Protein AF-A0A0D9QJF7-F1 (afdb_monomer)

InterPro domains:
  IPR015419 CTAG/Pcc1 family [PF09341] (10-81)

Secondary structure (DSSP, 8-state):
------EEEEEEEE-SSHHHHHHHHHHHHH-HHHHHTT--SEEEEETTEEEEEEEESSHHHHHHHHHHHHHHHHHHHHHHHHH-

Solvent-accessible surface area (backbone atoms only — not comparable to full-atom values): 4804 Å² total; per-residue (Å²): 137,86,82,82,60,65,44,73,48,75,50,76,44,79,47,89,33,45,67,48,26,54,51,50,50,49,51,62,74,66,37,61,69,48,57,77,68,54,43,50,75,48,75,51,76,57,69,29,28,36,39,38,33,33,69,31,78,41,70,66,57,44,52,52,30,53,50,55,52,48,56,51,50,53,52,51,52,54,52,50,63,73,78,107

Sequence (84 aa):
MLLDVYGHFIIEVNCLSENHSNILYKCLSSDESLKQNEMYKHVNISGSHIKIELQSNTCEDIRYKAKNIYDYLHFFFKTIETFT

pLDDT: mean 89.37, std 13.78, range [35.0, 97.19]

Nearest PDB structures (foldseek):
  6gwj-assembly1_B  TM=8.346E-01  e=7.368E-02  Homo sapiens
  4wx8-assembly3_C  TM=8.397E-01  e=2.561E-01  Saccharomyces cerevisiae S288C
  1s12-assembly1_A  TM=3.723E-01  e=7.314E-01  Thermotoga maritima
  7z2e-assembly1_B  TM=6.476E-01  e=8.277E+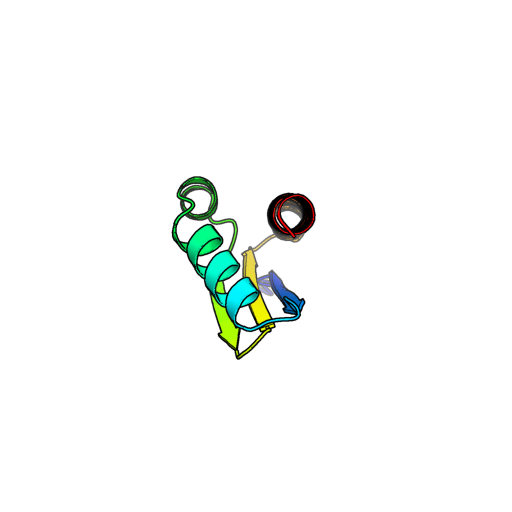00  Human immunodeficiency virus type 1 BH10
  2hnz-assembly1_B  TM=5.995E-01  e=8.838E+00  Human immunodeficiency virus 1

Radius of gyration: 13.81 Å; Cα contacts (8 Å, |Δi|>4): 104; chains: 1; bounding box: 29×19×51 Å

Structure (mmCIF, N/CA/C/O backbone):
data_AF-A0A0D9QJF7-F1
#
_entry.id   AF-A0A0D9QJF7-F1
#
loop_
_atom_site.group_PDB
_atom_site.id
_atom_site.type_symbol
_atom_site.label_atom_id
_atom_site.label_alt_id
_atom_site.label_comp_id
_atom_site.label_asym_id
_atom_site.label_entity_id
_atom_site.label_seq_id
_atom_site.pdbx_PDB_ins_code
_atom_site.Cartn_x
_atom_site.Cartn_y
_atom_site.Cartn_z
_atom_site.occupancy
_atom_site.B_iso_or_equiv
_atom_site.auth_seq_id
_atom_site.auth_comp_id
_atom_site.auth_asym_id
_atom_site.auth_atom_id
_atom_site.pdbx_PDB_model_num
ATOM 1 N N . MET A 1 1 ? 10.838 -3.904 -31.968 1.00 41.38 1 MET A N 1
ATOM 2 C CA . MET A 1 1 ? 10.853 -2.530 -31.430 1.00 41.38 1 MET A CA 1
ATOM 3 C C . MET A 1 1 ? 9.435 -2.253 -30.939 1.00 41.38 1 MET A C 1
ATOM 5 O O . MET A 1 1 ? 8.526 -2.436 -31.736 1.00 41.38 1 MET A O 1
ATOM 9 N N . LEU A 1 2 ? 9.288 -1.929 -29.646 1.00 35.69 2 LEU A N 1
ATOM 10 C CA . LEU A 1 2 ? 8.066 -1.509 -28.929 1.00 35.69 2 LEU A CA 1
ATOM 11 C C . LEU A 1 2 ? 6.968 -2.566 -28.677 1.00 35.69 2 LEU A C 1
ATOM 13 O O . LEU A 1 2 ? 5.900 -2.547 -29.276 1.00 35.69 2 LEU A O 1
ATOM 17 N N . LEU A 1 3 ? 7.212 -3.434 -27.694 1.00 35.00 3 LEU A N 1
ATOM 18 C CA . LEU A 1 3 ? 6.170 -3.836 -26.744 1.00 35.00 3 LEU A CA 1
ATOM 19 C C . LEU A 1 3 ? 6.664 -3.369 -25.375 1.00 35.00 3 LEU A C 1
ATOM 21 O O . LEU A 1 3 ? 7.288 -4.129 -24.638 1.00 35.00 3 LEU A O 1
ATOM 25 N N . ASP A 1 4 ? 6.464 -2.081 -25.093 1.00 40.19 4 ASP A N 1
ATOM 26 C CA . ASP A 1 4 ? 6.569 -1.543 -23.740 1.00 40.19 4 ASP A CA 1
ATOM 27 C C . ASP A 1 4 ? 5.508 -2.248 -22.891 1.00 40.19 4 ASP A C 1
ATOM 29 O O . ASP A 1 4 ? 4.336 -1.868 -22.869 1.00 40.19 4 ASP A O 1
ATOM 33 N N . VAL A 1 5 ? 5.896 -3.341 -22.234 1.00 51.41 5 VAL A N 1
ATOM 34 C CA . VAL A 1 5 ? 5.067 -3.969 -21.210 1.00 51.41 5 VAL A CA 1
ATOM 35 C C . VAL A 1 5 ? 5.144 -3.061 -19.989 1.00 51.41 5 VAL A C 1
ATOM 37 O O . VAL A 1 5 ? 5.983 -3.247 -19.112 1.00 51.41 5 VAL A O 1
ATOM 40 N N . TYR A 1 6 ? 4.277 -2.049 -19.950 1.00 55.50 6 TYR A N 1
ATOM 41 C CA . TYR A 1 6 ? 3.919 -1.375 -18.709 1.00 55.50 6 TYR A CA 1
ATOM 42 C C . TYR A 1 6 ? 3.415 -2.454 -17.744 1.00 55.50 6 TYR A C 1
ATOM 44 O O . TYR A 1 6 ? 2.313 -2.983 -17.898 1.00 55.50 6 TYR A O 1
ATOM 52 N N . GLY A 1 7 ? 4.249 -2.837 -16.781 1.00 72.50 7 GLY A N 1
ATOM 53 C CA . GLY A 1 7 ? 3.888 -3.782 -15.740 1.00 72.50 7 GLY A CA 1
ATOM 54 C C . GLY A 1 7 ? 2.864 -3.120 -14.833 1.00 72.50 7 GLY A C 1
ATOM 55 O O . GLY A 1 7 ? 3.206 -2.229 -14.060 1.00 72.50 7 GLY A O 1
ATOM 56 N N . HIS A 1 8 ? 1.605 -3.527 -14.958 1.00 86.31 8 HIS A N 1
ATOM 57 C CA . HIS A 1 8 ? 0.546 -3.154 -14.032 1.00 86.31 8 HIS A CA 1
ATOM 58 C C . HIS A 1 8 ? 0.339 -4.299 -13.044 1.00 86.31 8 HIS A C 1
ATOM 60 O O . HIS A 1 8 ? 0.125 -5.441 -13.457 1.00 86.31 8 HIS A O 1
ATOM 66 N N . PHE A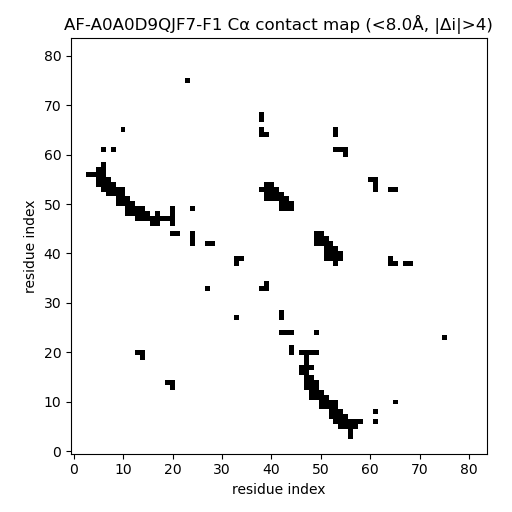 1 9 ? 0.409 -4.009 -11.749 1.00 91.75 9 PHE A N 1
ATOM 67 C CA . PHE A 1 9 ? 0.202 -5.001 -10.697 1.00 91.75 9 PHE A CA 1
ATOM 68 C C . PHE A 1 9 ? -0.786 -4.461 -9.671 1.00 91.75 9 PHE A C 1
ATOM 70 O O . PHE A 1 9 ? -0.692 -3.302 -9.279 1.00 91.75 9 PHE A O 1
ATOM 77 N N . ILE A 1 10 ? -1.736 -5.289 -9.244 1.00 94.44 10 ILE A N 1
ATOM 78 C CA . ILE A 1 10 ? -2.768 -4.893 -8.285 1.00 94.44 10 ILE A CA 1
ATOM 79 C C . ILE A 1 10 ? -2.602 -5.736 -7.028 1.00 94.44 10 ILE A C 1
ATOM 81 O O . ILE A 1 10 ? -2.614 -6.964 -7.097 1.00 94.44 10 ILE A O 1
ATOM 85 N N . ILE A 1 11 ? -2.477 -5.066 -5.886 1.00 95.00 11 ILE A N 1
ATOM 86 C CA . ILE A 1 11 ? -2.575 -5.687 -4.565 1.00 95.00 11 ILE A CA 1
ATOM 87 C C . ILE A 1 11 ? -4.000 -5.468 -4.065 1.00 95.00 11 ILE A C 1
ATOM 89 O O . ILE A 1 11 ? -4.441 -4.327 -3.924 1.00 95.00 11 ILE A O 1
ATOM 93 N N . GLU A 1 12 ? -4.717 -6.557 -3.800 1.00 95.75 12 GLU A N 1
ATOM 94 C CA . GLU A 1 12 ? -6.063 -6.529 -3.228 1.00 95.75 12 GLU A CA 1
ATOM 95 C C . GLU A 1 12 ? -6.034 -7.063 -1.795 1.00 95.75 12 GLU A C 1
ATOM 97 O O . GLU A 1 12 ? -5.497 -8.137 -1.527 1.00 95.75 12 GLU A O 1
ATOM 102 N N . VAL A 1 13 ? -6.589 -6.283 -0.868 1.00 95.69 13 VAL A N 1
ATOM 103 C CA . VAL A 1 13 ? -6.534 -6.544 0.573 1.00 95.69 13 VAL A CA 1
ATOM 104 C C . VAL A 1 13 ? -7.946 -6.540 1.139 1.00 95.69 13 VAL A C 1
ATOM 106 O O . VAL A 1 13 ? -8.655 -5.541 1.026 1.00 95.69 13 VAL A O 1
ATOM 109 N N . ASN A 1 14 ? -8.343 -7.627 1.798 1.00 94.94 14 ASN A N 1
ATOM 110 C CA . ASN A 1 14 ? -9.554 -7.662 2.616 1.00 94.94 14 ASN A CA 1
ATOM 111 C C . ASN A 1 14 ? -9.200 -7.292 4.064 1.00 94.94 14 ASN A C 1
ATOM 113 O O . ASN A 1 14 ? -8.487 -8.025 4.741 1.00 94.94 14 ASN A O 1
ATOM 117 N N . CYS A 1 15 ? -9.706 -6.155 4.538 1.00 91.81 15 CYS A N 1
ATOM 118 C CA . CYS A 1 15 ? -9.390 -5.577 5.845 1.00 91.81 15 CYS A CA 1
ATOM 119 C C . CYS A 1 15 ? -10.318 -6.059 6.977 1.00 91.81 15 CYS A C 1
ATOM 121 O O . CYS A 1 15 ? -10.275 -5.503 8.075 1.00 91.81 15 CYS A O 1
ATOM 123 N N . LEU A 1 16 ? -11.173 -7.060 6.723 1.00 88.62 16 LEU A N 1
ATOM 124 C CA . LEU A 1 16 ? -12.173 -7.643 7.641 1.00 88.62 16 LEU A CA 1
ATOM 125 C C . LEU A 1 16 ? -13.315 -6.699 8.060 1.00 88.62 16 LEU A C 1
ATOM 127 O O . LEU A 1 16 ? -14.425 -7.160 8.307 1.00 88.62 16 LEU A O 1
ATOM 131 N N . SER A 1 17 ? -13.078 -5.387 8.109 1.00 92.31 17 SER A N 1
ATOM 132 C CA . SER A 1 17 ? -14.086 -4.364 8.376 1.00 92.31 17 SER A CA 1
ATOM 133 C C . SER A 1 17 ? -13.885 -3.135 7.492 1.00 92.31 17 SER A C 1
ATOM 135 O O . SER A 1 17 ? -12.772 -2.823 7.064 1.00 92.31 17 SER A O 1
ATOM 137 N N . GLU A 1 18 ? -14.975 -2.410 7.246 1.00 95.50 18 GLU A N 1
ATOM 138 C CA . GLU A 1 18 ? -14.939 -1.125 6.541 1.00 95.50 18 GLU A CA 1
ATOM 139 C C . GLU A 1 18 ? -14.205 -0.041 7.350 1.00 95.50 18 GLU A C 1
ATOM 141 O O . GLU A 1 18 ? -13.587 0.864 6.795 1.00 95.50 18 GLU A O 1
ATOM 146 N N . ASN A 1 19 ? -14.212 -0.137 8.682 1.00 93.25 19 ASN A N 1
ATOM 147 C CA . ASN A 1 19 ? -13.435 0.777 9.513 1.00 93.25 19 ASN A CA 1
ATOM 148 C C . ASN A 1 19 ? -11.927 0.601 9.261 1.00 93.25 19 ASN A C 1
ATOM 150 O O . ASN A 1 19 ? -11.214 1.581 9.059 1.00 93.25 19 ASN A O 1
ATOM 154 N N . HIS A 1 20 ? -11.441 -0.643 9.203 1.00 92.75 20 HIS A N 1
ATOM 155 C CA . HIS A 1 20 ? -10.024 -0.921 8.954 1.00 92.75 20 HIS A CA 1
ATOM 156 C C . HIS A 1 20 ? -9.578 -0.510 7.550 1.00 92.75 20 HIS A C 1
ATOM 158 O O . HIS A 1 20 ? -8.507 0.082 7.418 1.00 92.75 20 HIS A O 1
ATOM 164 N N . SER A 1 21 ? -10.386 -0.760 6.513 1.00 95.50 21 SER A N 1
ATOM 165 C CA . SER A 1 21 ? -10.062 -0.304 5.153 1.00 95.50 21 SER A CA 1
ATOM 166 C C . SER A 1 21 ? -10.017 1.225 5.073 1.00 95.50 21 SER A C 1
ATOM 168 O O . SER A 1 21 ? -9.089 1.777 4.488 1.00 95.50 21 SER A O 1
ATOM 170 N N . ASN A 1 22 ? -10.941 1.933 5.729 1.00 95.38 22 ASN A N 1
ATOM 171 C CA . ASN A 1 22 ? -10.921 3.396 5.797 1.00 95.38 22 ASN A CA 1
ATOM 172 C C . ASN A 1 22 ? -9.680 3.947 6.515 1.00 95.38 22 ASN A C 1
ATOM 174 O O . ASN A 1 22 ? -9.108 4.948 6.076 1.00 95.38 22 ASN A O 1
ATOM 178 N N . ILE A 1 23 ? -9.256 3.320 7.616 1.00 94.31 23 ILE A N 1
ATOM 179 C CA . ILE A 1 23 ? -8.035 3.714 8.331 1.00 94.31 23 ILE A CA 1
ATOM 180 C C . ILE A 1 23 ? -6.810 3.457 7.447 1.00 94.31 23 ILE A C 1
ATOM 182 O O . ILE A 1 23 ? -6.009 4.370 7.255 1.00 94.31 23 ILE A O 1
ATOM 186 N N . LEU A 1 24 ? -6.694 2.268 6.847 1.00 95.81 24 LEU A N 1
ATOM 187 C CA . LEU A 1 24 ? -5.576 1.922 5.966 1.00 95.81 24 LEU A CA 1
ATOM 188 C C . LEU A 1 24 ? -5.480 2.876 4.770 1.00 95.81 24 LEU A C 1
ATOM 190 O O . LEU A 1 24 ? -4.394 3.351 4.446 1.00 95.81 24 LEU A O 1
ATOM 194 N N . TYR A 1 25 ? -6.613 3.211 4.148 1.00 96.50 25 TYR A N 1
ATOM 195 C CA . TYR A 1 25 ? -6.662 4.182 3.058 1.00 96.50 25 TYR A CA 1
ATOM 196 C C . TYR A 1 25 ? -6.108 5.540 3.479 1.00 96.50 25 TYR A C 1
ATOM 198 O O . TYR A 1 25 ? -5.305 6.126 2.753 1.00 96.50 25 TYR A O 1
ATOM 206 N N . LYS A 1 26 ? -6.508 6.035 4.657 1.00 95.69 26 LYS A N 1
ATOM 207 C CA . LYS A 1 26 ? -5.990 7.297 5.195 1.00 95.69 26 LYS A CA 1
ATOM 208 C C . LYS A 1 26 ? -4.490 7.213 5.433 1.00 95.69 26 LYS A C 1
ATOM 210 O O . LYS A 1 26 ? -3.794 8.116 4.990 1.00 95.69 26 LYS A O 1
ATOM 215 N N . CYS A 1 27 ? -4.002 6.136 6.049 1.00 94.81 27 CYS A N 1
ATOM 216 C CA . CYS A 1 27 ? -2.576 5.919 6.289 1.00 94.81 27 CYS A CA 1
ATOM 217 C C . CYS A 1 27 ? -1.773 5.954 4.978 1.00 94.81 27 CYS A C 1
ATOM 219 O O . CYS A 1 27 ? -0.869 6.778 4.849 1.00 94.81 27 CYS A O 1
ATOM 221 N N . LEU A 1 28 ? -2.176 5.160 3.977 1.00 95.31 28 LEU A N 1
ATOM 222 C CA . LEU A 1 28 ? -1.551 5.142 2.649 1.00 95.31 28 LEU A CA 1
ATOM 223 C C . LEU A 1 28 ? -1.584 6.528 1.991 1.00 95.31 28 LEU A C 1
ATOM 225 O O . LEU A 1 28 ? -0.573 6.975 1.455 1.00 95.31 28 LEU A O 1
ATOM 229 N N . SER A 1 29 ? -2.726 7.218 2.061 1.00 92.62 29 SER A N 1
ATOM 230 C CA . SER A 1 29 ? -2.937 8.534 1.442 1.00 92.62 29 SER A CA 1
ATOM 231 C C . SER A 1 29 ? -2.245 9.682 2.177 1.00 92.62 29 SER A C 1
ATOM 233 O O . SER A 1 29 ? -2.084 10.755 1.600 1.00 92.62 29 SER A O 1
ATOM 235 N N . SER A 1 30 ? -1.868 9.514 3.444 1.00 93.56 30 SER A N 1
ATOM 236 C CA . SER A 1 30 ? -1.164 10.532 4.237 1.00 93.56 30 SER A CA 1
ATOM 237 C C . SER A 1 30 ? 0.349 10.331 4.282 1.00 93.56 30 SER A C 1
ATOM 239 O O . SER A 1 30 ? 1.062 11.240 4.695 1.00 93.56 30 SER A O 1
ATOM 241 N N . ASP A 1 31 ? 0.843 9.157 3.889 1.00 94.31 31 ASP A N 1
ATOM 242 C CA . ASP A 1 31 ? 2.264 8.835 3.963 1.00 94.31 31 ASP A CA 1
ATOM 243 C C . ASP A 1 31 ? 3.040 9.460 2.793 1.00 94.31 31 ASP A C 1
ATOM 245 O O . ASP A 1 31 ? 2.966 9.013 1.645 1.00 94.31 31 ASP A O 1
ATOM 249 N N . GLU A 1 32 ? 3.793 10.519 3.087 1.00 93.06 32 GLU A N 1
ATOM 250 C CA . GLU A 1 32 ? 4.585 11.240 2.089 1.00 93.06 32 GLU A CA 1
ATOM 251 C C . GLU A 1 32 ? 5.761 10.420 1.549 1.00 93.06 32 GLU A C 1
ATOM 253 O O . GLU A 1 32 ? 6.154 10.618 0.402 1.00 93.06 32 GLU A O 1
ATOM 258 N N . SER A 1 33 ? 6.293 9.462 2.317 1.00 92.25 33 SER A N 1
ATOM 259 C CA . SER A 1 33 ? 7.372 8.594 1.839 1.00 92.25 33 SER A CA 1
ATOM 260 C C . SER A 1 33 ? 6.875 7.694 0.709 1.00 92.25 33 SER A C 1
ATOM 262 O O . SER A 1 33 ? 7.523 7.586 -0.334 1.00 92.25 33 SER A O 1
ATOM 264 N N . LEU A 1 34 ? 5.683 7.105 0.861 1.00 93.81 34 LEU A N 1
ATOM 265 C CA . LEU A 1 34 ? 5.084 6.277 -0.191 1.00 93.81 34 LEU A CA 1
ATOM 266 C C . LEU A 1 34 ? 4.805 7.079 -1.470 1.00 93.81 34 LEU A C 1
ATOM 268 O O . LEU A 1 34 ? 5.020 6.563 -2.568 1.00 93.81 34 LEU A O 1
ATOM 272 N N . LYS A 1 35 ? 4.371 8.339 -1.336 1.00 90.69 35 LYS A N 1
ATOM 273 C CA . LYS A 1 35 ? 4.091 9.226 -2.477 1.00 90.69 35 LYS A CA 1
ATOM 274 C C . LYS A 1 35 ? 5.353 9.693 -3.188 1.00 90.69 35 LYS A C 1
ATOM 276 O O . LYS A 1 35 ? 5.427 9.590 -4.405 1.00 90.69 35 LYS A O 1
ATOM 281 N N . GLN A 1 36 ? 6.339 10.196 -2.443 1.00 91.69 36 GLN A N 1
ATOM 282 C CA . GLN A 1 36 ? 7.579 10.739 -3.012 1.00 91.69 36 GLN A CA 1
ATOM 283 C C . GLN A 1 36 ? 8.390 9.677 -3.751 1.00 91.69 36 GLN A C 1
ATOM 285 O O . GLN A 1 36 ? 9.061 9.992 -4.727 1.00 91.69 36 GLN A O 1
ATOM 290 N N . ASN A 1 37 ? 8.307 8.423 -3.304 1.00 92.94 37 ASN A N 1
ATOM 291 C CA . ASN A 1 37 ? 8.956 7.303 -3.974 1.00 92.94 37 ASN A CA 1
ATOM 292 C C . ASN A 1 37 ? 8.067 6.635 -5.042 1.00 92.94 37 ASN A C 1
ATOM 294 O O . ASN A 1 37 ? 8.468 5.624 -5.611 1.00 92.94 37 ASN A O 1
ATOM 298 N N . GLU A 1 38 ? 6.865 7.161 -5.306 1.00 93.69 38 GLU A N 1
ATOM 299 C CA . GLU A 1 38 ? 5.906 6.614 -6.278 1.00 93.69 38 GLU A CA 1
ATOM 300 C C . GLU A 1 38 ? 5.620 5.115 -6.059 1.00 93.69 38 GLU A C 1
ATOM 302 O O . GLU A 1 38 ? 5.541 4.323 -7.005 1.00 93.69 38 GLU A O 1
ATOM 307 N N . MET A 1 39 ? 5.484 4.699 -4.792 1.00 95.50 39 MET A N 1
ATOM 308 C CA . MET A 1 39 ? 5.328 3.285 -4.428 1.00 95.50 39 MET A CA 1
ATOM 309 C C . MET A 1 39 ? 4.061 2.661 -5.016 1.00 95.50 39 MET A C 1
ATOM 311 O O . MET A 1 39 ? 4.046 1.470 -5.310 1.00 95.50 39 MET A O 1
ATOM 315 N N . TYR A 1 40 ? 3.014 3.458 -5.214 1.00 95.25 40 TYR A N 1
ATOM 316 C CA . TYR A 1 40 ? 1.778 3.069 -5.880 1.00 95.25 40 TYR A CA 1
ATOM 317 C C . TYR A 1 40 ? 1.269 4.223 -6.751 1.00 95.25 40 TYR A C 1
ATOM 319 O O . TYR A 1 40 ? 1.594 5.386 -6.529 1.00 95.25 40 TYR A O 1
ATOM 327 N N . LYS A 1 41 ? 0.442 3.889 -7.740 1.00 94.56 41 LYS A N 1
ATOM 328 C CA . LYS A 1 41 ? -0.214 4.834 -8.645 1.00 94.56 41 LYS A CA 1
ATOM 329 C C . LYS A 1 41 ? -1.556 5.312 -8.094 1.00 94.56 41 LYS A C 1
ATOM 331 O O . LYS A 1 41 ? -1.811 6.509 -8.041 1.00 94.56 41 LYS A O 1
ATOM 336 N N . HIS A 1 42 ? -2.405 4.372 -7.682 1.00 94.69 42 HIS A N 1
ATOM 337 C CA . HIS A 1 42 ? -3.719 4.660 -7.113 1.00 94.69 42 HIS A CA 1
ATOM 338 C C . HIS A 1 42 ? -4.033 3.712 -5.964 1.00 94.69 42 HIS A C 1
ATOM 340 O O . HIS A 1 42 ? -3.583 2.565 -5.944 1.00 94.69 42 HIS A O 1
ATOM 346 N N . VAL A 1 43 ? -4.866 4.189 -5.042 1.00 95.06 43 VAL A N 1
ATOM 347 C CA . VAL A 1 43 ? -5.498 3.368 -4.012 1.00 95.06 43 VAL A CA 1
ATOM 348 C C . VAL A 1 43 ? -6.994 3.627 -4.058 1.00 95.06 43 VAL A C 1
ATOM 350 O O . VAL A 1 43 ? -7.423 4.775 -4.021 1.00 95.06 43 VAL A O 1
ATOM 353 N N . ASN A 1 44 ? -7.779 2.557 -4.119 1.00 95.38 44 ASN A N 1
ATOM 354 C CA . ASN A 1 44 ? -9.235 2.601 -4.104 1.00 95.38 44 ASN A CA 1
ATOM 355 C C . ASN A 1 44 ? -9.772 1.734 -2.967 1.00 95.38 44 ASN A C 1
ATOM 357 O O . ASN A 1 44 ? -9.188 0.697 -2.643 1.00 95.38 44 ASN A O 1
ATOM 361 N N . ILE A 1 45 ? -10.908 2.130 -2.394 1.00 95.69 45 ILE A N 1
ATOM 362 C CA . ILE A 1 45 ? -11.603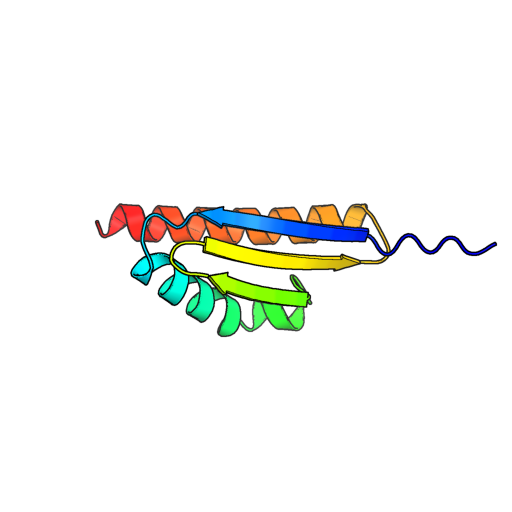 1.366 -1.351 1.00 95.69 45 ILE A CA 1
ATOM 363 C C . ILE A 1 45 ? -12.994 0.944 -1.821 1.00 95.69 45 ILE A C 1
ATOM 365 O O . ILE A 1 45 ? -13.656 1.666 -2.565 1.00 95.69 45 ILE A O 1
ATOM 369 N N . SER A 1 46 ? -13.448 -0.227 -1.381 1.00 95.75 46 SER A N 1
ATOM 370 C CA . SER A 1 46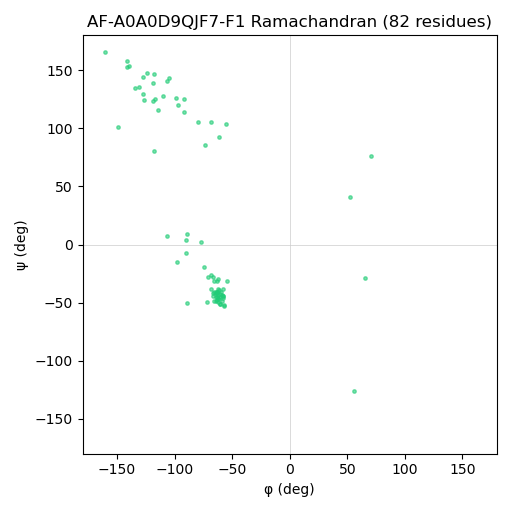 ? -14.810 -0.717 -1.606 1.00 95.75 46 SER A CA 1
ATOM 371 C C . SER A 1 46 ? -15.243 -1.595 -0.431 1.00 95.75 46 SER A C 1
ATOM 373 O O . SER A 1 46 ? -14.819 -2.746 -0.304 1.00 95.75 46 SER A O 1
ATOM 375 N N . GLY A 1 47 ? -16.049 -1.035 0.477 1.00 95.88 47 GLY A N 1
ATOM 376 C CA . GLY A 1 47 ? -16.398 -1.690 1.740 1.00 95.88 47 GLY A CA 1
ATOM 377 C C . GLY A 1 47 ? -15.143 -2.059 2.537 1.00 95.88 47 GLY A C 1
ATOM 378 O O . GLY A 1 47 ? -14.265 -1.224 2.752 1.00 95.88 47 GLY A O 1
ATOM 379 N N . SER A 1 48 ? -15.012 -3.327 2.930 1.00 96.12 48 SER A N 1
ATOM 380 C CA . SER A 1 48 ? -13.828 -3.841 3.635 1.00 96.12 48 SER A CA 1
ATOM 381 C C . SER A 1 48 ? -12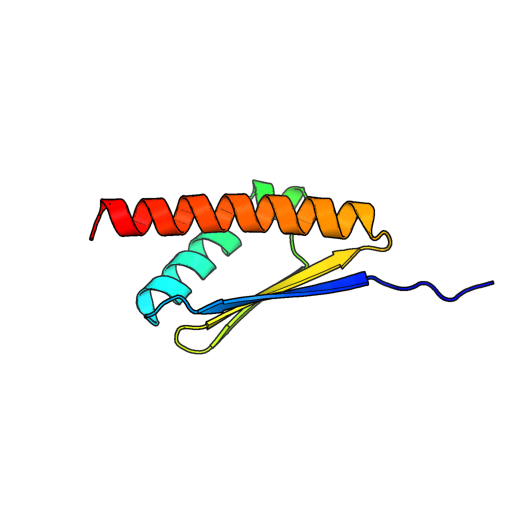.606 -4.091 2.739 1.00 96.12 48 SER A C 1
ATOM 383 O O . SER A 1 48 ? -11.594 -4.574 3.240 1.00 96.12 48 SER A O 1
ATOM 385 N N . HIS A 1 49 ? -12.668 -3.801 1.436 1.00 96.75 49 HIS A N 1
ATOM 386 C CA . HIS A 1 49 ? -11.585 -4.093 0.496 1.00 96.75 49 HIS A CA 1
ATOM 387 C C . HIS A 1 49 ? -10.803 -2.838 0.105 1.00 96.75 49 HIS A C 1
ATOM 389 O O . HIS A 1 49 ? -11.379 -1.768 -0.099 1.00 96.75 49 HIS A O 1
ATOM 395 N N . ILE A 1 50 ? -9.492 -3.002 -0.055 1.00 97.19 50 ILE A N 1
ATOM 396 C CA . ILE A 1 50 ? -8.577 -2.021 -0.639 1.00 97.19 50 ILE A CA 1
ATOM 397 C C . ILE A 1 50 ? -7.929 -2.604 -1.890 1.00 97.19 50 ILE A C 1
ATOM 399 O O . ILE A 1 50 ? -7.520 -3.764 -1.898 1.00 97.19 50 ILE A O 1
ATOM 403 N N . LYS A 1 51 ? -7.801 -1.776 -2.928 1.00 96.94 51 LYS A N 1
ATOM 404 C CA . LYS A 1 51 ? -7.035 -2.066 -4.142 1.00 96.94 51 LYS A CA 1
ATOM 405 C C . LYS A 1 51 ? -5.924 -1.040 -4.292 1.00 96.94 51 LYS A C 1
ATOM 407 O O . LYS A 1 51 ? -6.209 0.153 -4.333 1.00 96.94 51 LYS A O 1
ATOM 412 N N . ILE A 1 52 ? -4.685 -1.511 -4.380 1.00 96.94 52 ILE A N 1
ATOM 413 C CA . ILE A 1 52 ? -3.482 -0.693 -4.556 1.00 96.94 52 ILE A CA 1
ATOM 414 C C . ILE A 1 52 ? -2.892 -1.031 -5.923 1.00 96.94 52 ILE A C 1
ATOM 416 O O . ILE A 1 52 ? -2.484 -2.167 -6.168 1.00 96.94 52 ILE A O 1
ATOM 420 N N . GLU A 1 53 ? -2.872 -0.052 -6.818 1.00 96.12 53 GLU A N 1
ATOM 421 C CA . GLU A 1 53 ? -2.335 -0.186 -8.170 1.00 96.12 53 GLU A CA 1
ATOM 422 C C . GLU A 1 53 ? -0.862 0.212 -8.191 1.00 96.12 53 GLU A C 1
ATOM 424 O O . GLU A 1 53 ? -0.511 1.325 -7.809 1.00 96.12 53 GLU A O 1
ATOM 429 N N . LEU A 1 54 ? 0.001 -0.672 -8.683 1.00 95.38 54 LEU A N 1
ATOM 430 C CA . LEU A 1 54 ? 1.413 -0.405 -8.940 1.00 95.38 54 LEU A CA 1
ATOM 431 C C . LEU A 1 54 ? 1.630 -0.284 -10.448 1.00 95.38 54 LEU A C 1
ATOM 433 O O . LEU A 1 54 ? 1.079 -1.063 -11.232 1.00 95.38 54 LEU A O 1
ATOM 437 N N . GLN A 1 55 ? 2.480 0.657 -10.854 1.00 93.62 55 GLN A N 1
ATOM 438 C CA . GLN A 1 55 ? 2.879 0.820 -12.247 1.00 93.62 55 GLN A CA 1
ATOM 439 C C . GLN A 1 55 ? 4.392 1.004 -12.351 1.00 93.62 55 GLN A C 1
ATOM 441 O O . GLN A 1 55 ? 4.991 1.777 -11.599 1.00 93.62 55 GLN A O 1
ATOM 446 N N . SER A 1 56 ? 5.000 0.295 -13.302 1.00 92.12 56 SER A N 1
ATOM 447 C CA . SER A 1 56 ? 6.383 0.507 -13.716 1.00 92.12 56 SER A CA 1
ATOM 448 C C . SER A 1 56 ? 6.658 -0.084 -15.095 1.00 92.12 56 SER A C 1
ATOM 450 O O . SER A 1 56 ? 5.900 -0.912 -15.599 1.00 92.12 56 SER A O 1
ATOM 452 N N . ASN A 1 57 ? 7.781 0.312 -15.682 1.00 89.00 57 ASN A N 1
ATOM 453 C CA . ASN A 1 57 ? 8.274 -0.209 -16.954 1.00 89.00 57 ASN A CA 1
ATOM 454 C C . ASN A 1 57 ? 9.200 -1.420 -16.765 1.00 89.00 57 ASN A C 1
ATOM 456 O O . ASN A 1 57 ? 9.599 -2.045 -17.744 1.00 89.00 57 ASN A O 1
ATOM 460 N N . THR A 1 58 ? 9.563 -1.762 -15.521 1.00 89.88 58 THR A N 1
ATOM 461 C CA . THR A 1 58 ? 10.415 -2.919 -15.223 1.00 89.88 58 THR A CA 1
ATOM 462 C C . THR A 1 58 ? 9.779 -3.828 -14.175 1.00 89.88 58 THR A C 1
AT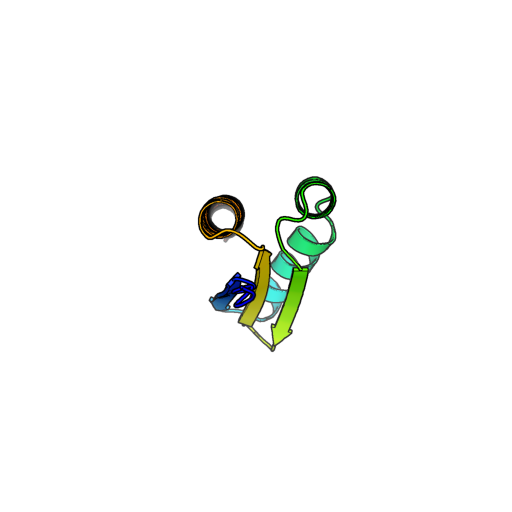OM 464 O O . THR A 1 58 ? 9.131 -3.390 -13.224 1.00 89.88 58 THR A O 1
ATOM 467 N N . CYS A 1 59 ? 9.980 -5.137 -14.337 1.00 88.06 59 CYS A N 1
ATOM 468 C CA . CYS A 1 59 ? 9.520 -6.125 -13.359 1.00 88.06 59 CYS A CA 1
ATOM 469 C C . CYS A 1 59 ? 10.259 -5.986 -12.017 1.00 88.06 59 CYS A C 1
ATOM 471 O O . CYS A 1 59 ? 9.682 -6.253 -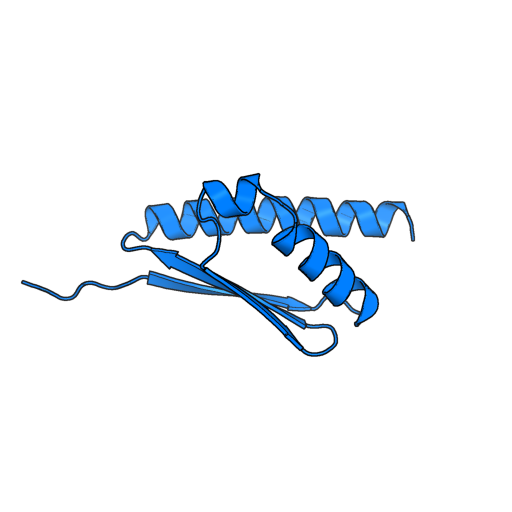10.967 1.00 88.06 59 CYS A O 1
ATOM 473 N N . GLU A 1 60 ? 11.523 -5.558 -12.044 1.00 91.88 60 GLU A N 1
ATOM 474 C CA . GLU A 1 60 ? 12.327 -5.342 -10.840 1.00 91.88 60 GLU A CA 1
ATOM 475 C C . GLU A 1 60 ? 11.745 -4.235 -9.957 1.00 91.88 60 GLU A C 1
ATOM 477 O O . GLU A 1 60 ? 11.558 -4.449 -8.761 1.00 91.88 60 GLU A O 1
ATOM 482 N N . ASP A 1 61 ? 11.355 -3.106 -10.550 1.00 93.56 61 ASP A N 1
ATOM 483 C CA . ASP A 1 61 ? 10.723 -2.015 -9.811 1.00 93.56 61 ASP A CA 1
ATOM 484 C C . ASP A 1 61 ? 9.324 -2.406 -9.307 1.00 93.56 61 ASP A C 1
ATOM 486 O O . ASP A 1 61 ? 8.989 -2.130 -8.159 1.00 93.56 61 ASP A O 1
ATOM 490 N N . ILE A 1 62 ? 8.531 -3.161 -10.085 1.00 92.88 62 ILE A N 1
ATOM 491 C CA . ILE A 1 62 ? 7.267 -3.732 -9.575 1.00 92.88 62 ILE A CA 1
ATOM 492 C C . ILE A 1 62 ? 7.502 -4.620 -8.352 1.00 92.88 62 ILE A C 1
ATOM 494 O O . ILE A 1 62 ? 6.764 -4.512 -7.375 1.00 92.88 62 ILE A O 1
ATOM 498 N N . ARG A 1 63 ? 8.525 -5.484 -8.372 1.00 93.44 63 ARG A N 1
ATOM 499 C CA . ARG A 1 63 ? 8.863 -6.336 -7.219 1.00 93.44 63 ARG A CA 1
ATOM 500 C C . ARG A 1 63 ? 9.294 -5.504 -6.017 1.00 93.44 63 ARG A C 1
ATOM 502 O O . ARG A 1 63 ? 8.873 -5.801 -4.902 1.00 93.44 63 ARG A O 1
ATOM 509 N N . TYR A 1 64 ? 10.105 -4.474 -6.240 1.00 94.44 64 TYR A N 1
ATOM 510 C CA . TYR A 1 64 ? 10.532 -3.551 -5.195 1.00 94.44 64 TYR A CA 1
ATOM 511 C C . TYR A 1 64 ? 9.335 -2.825 -4.567 1.00 94.44 64 TYR A C 1
ATOM 513 O O . TYR A 1 64 ? 9.150 -2.889 -3.351 1.00 94.44 64 TYR A O 1
ATOM 521 N N . LYS A 1 65 ? 8.468 -2.217 -5.383 1.00 95.75 65 LYS A N 1
ATOM 522 C CA . LYS A 1 65 ? 7.240 -1.542 -4.938 1.00 95.75 65 LYS A CA 1
ATOM 523 C C . LYS A 1 65 ? 6.313 -2.493 -4.186 1.00 95.75 65 LYS A C 1
ATOM 525 O O . LYS A 1 65 ? 5.909 -2.197 -3.066 1.00 95.75 65 LYS A O 1
ATOM 530 N N . ALA A 1 66 ? 6.045 -3.674 -4.745 1.00 94.38 66 ALA A N 1
ATOM 531 C CA . ALA A 1 66 ? 5.183 -4.672 -4.118 1.00 94.38 66 ALA A CA 1
ATOM 532 C C . ALA A 1 66 ? 5.711 -5.119 -2.750 1.00 94.38 66 ALA A C 1
ATOM 534 O O . ALA A 1 66 ? 4.930 -5.239 -1.809 1.00 94.38 66 ALA A O 1
ATOM 535 N N . LYS A 1 67 ? 7.030 -5.311 -2.616 1.00 95.56 67 LYS A N 1
ATOM 536 C CA . LYS A 1 67 ? 7.653 -5.647 -1.333 1.00 95.56 67 LYS A CA 1
ATOM 537 C C . LYS A 1 67 ? 7.465 -4.532 -0.301 1.00 95.56 67 LYS A C 1
ATOM 539 O O . LYS A 1 67 ? 7.043 -4.819 0.810 1.00 95.56 67 LYS A O 1
ATOM 544 N N . ASN A 1 68 ? 7.729 -3.275 -0.664 1.00 95.50 68 ASN A N 1
ATOM 545 C CA . ASN A 1 68 ? 7.567 -2.148 0.263 1.00 95.50 68 ASN A CA 1
ATOM 546 C C . ASN A 1 68 ? 6.106 -1.975 0.706 1.00 95.50 68 ASN A C 1
ATOM 548 O O . ASN A 1 68 ? 5.845 -1.766 1.888 1.00 95.50 68 ASN A O 1
ATOM 552 N N . ILE A 1 69 ? 5.148 -2.120 -0.216 1.00 96.38 69 ILE A N 1
ATOM 553 C CA . ILE A 1 69 ? 3.721 -2.095 0.129 1.00 96.38 69 ILE A CA 1
ATOM 554 C C . ILE A 1 69 ? 3.354 -3.273 1.034 1.00 96.38 69 ILE A C 1
ATOM 556 O O . ILE A 1 69 ? 2.625 -3.085 2.002 1.00 96.38 69 ILE A O 1
ATOM 560 N N . TYR A 1 7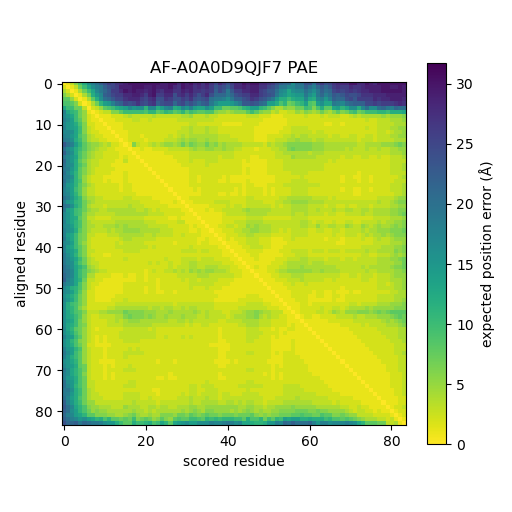0 ? 3.876 -4.472 0.778 1.00 95.81 70 TYR A N 1
ATOM 561 C CA . TYR A 1 70 ? 3.652 -5.621 1.653 1.00 95.81 70 TYR A CA 1
ATOM 562 C C . TYR A 1 70 ? 4.194 -5.383 3.069 1.00 95.81 70 TYR A C 1
ATOM 564 O O . TYR A 1 70 ? 3.475 -5.610 4.041 1.00 95.81 70 TYR A O 1
ATOM 572 N N . ASP A 1 71 ? 5.423 -4.881 3.194 1.00 95.38 71 ASP A N 1
ATOM 573 C CA . ASP A 1 71 ? 6.043 -4.576 4.488 1.00 95.38 71 ASP A CA 1
ATOM 574 C C . ASP A 1 71 ? 5.228 -3.512 5.253 1.00 95.38 71 ASP A C 1
ATOM 576 O O . ASP A 1 71 ? 4.999 -3.646 6.459 1.00 95.38 71 ASP A O 1
ATOM 580 N N . TYR A 1 72 ? 4.706 -2.506 4.542 1.00 95.56 72 TYR A N 1
ATOM 581 C CA . TYR A 1 72 ? 3.805 -1.495 5.097 1.00 95.56 72 TYR A CA 1
ATOM 582 C C . TYR A 1 72 ? 2.492 -2.100 5.612 1.00 95.56 72 TYR A C 1
ATOM 584 O O . TYR A 1 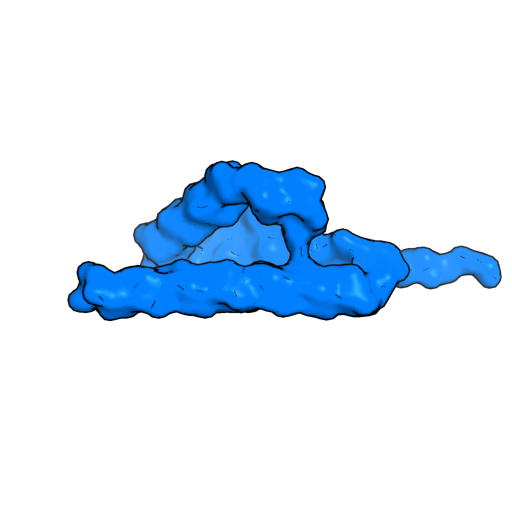72 ? 2.088 -1.850 6.749 1.00 95.56 72 TYR A O 1
ATOM 592 N N . LEU A 1 73 ? 1.830 -2.925 4.794 1.00 95.44 73 LEU A N 1
ATOM 593 C CA . LEU A 1 73 ? 0.583 -3.601 5.161 1.00 95.44 73 LEU A CA 1
ATOM 594 C C . LEU A 1 73 ? 0.785 -4.518 6.369 1.00 95.44 73 LEU A C 1
ATOM 596 O O . LEU A 1 73 ? -0.028 -4.521 7.290 1.00 95.44 73 LEU A O 1
ATOM 600 N N . HIS A 1 74 ? 1.888 -5.263 6.392 1.00 94.81 74 HIS A N 1
ATOM 601 C CA . HIS A 1 74 ? 2.241 -6.142 7.502 1.00 94.81 74 HIS A CA 1
ATOM 602 C C . HIS A 1 74 ? 2.410 -5.366 8.809 1.00 94.81 74 HIS A C 1
ATOM 604 O O . HIS A 1 74 ? 1.877 -5.769 9.843 1.00 94.81 74 HIS A O 1
ATOM 610 N N . PHE A 1 75 ? 3.106 -4.227 8.768 1.00 93.56 75 PHE A N 1
ATOM 611 C CA . PHE A 1 75 ? 3.235 -3.345 9.927 1.00 93.56 75 PHE A CA 1
ATOM 612 C C . PHE A 1 75 ? 1.877 -2.797 10.385 1.00 93.56 75 PHE A C 1
ATOM 614 O O . PHE A 1 75 ? 1.578 -2.800 11.582 1.00 93.56 75 PHE A O 1
ATOM 621 N N . PHE A 1 76 ? 1.034 -2.376 9.444 1.00 92.44 76 PHE A N 1
ATOM 622 C CA . PHE A 1 76 ? -0.300 -1.864 9.734 1.00 92.44 76 PHE A CA 1
ATOM 623 C C . PHE A 1 76 ? -1.183 -2.903 10.436 1.00 92.44 76 PHE A C 1
ATOM 625 O O . PHE A 1 76 ? -1.734 -2.623 11.500 1.00 92.44 76 PHE A O 1
ATOM 632 N N . PHE A 1 77 ? -1.286 -4.117 9.888 1.00 91.19 77 PHE A N 1
ATOM 633 C CA . PHE A 1 77 ? -2.126 -5.164 10.473 1.00 91.19 77 PHE A CA 1
ATOM 634 C C . PHE A 1 77 ? -1.617 -5.619 11.839 1.00 91.19 77 PHE A C 1
ATOM 636 O O . PHE A 1 77 ? -2.416 -5.715 12.765 1.00 91.19 77 PHE A O 1
ATOM 643 N N . LYS A 1 78 ? -0.298 -5.769 12.016 1.00 92.56 78 LYS A N 1
ATOM 644 C CA . LYS A 1 78 ? 0.285 -6.019 13.344 1.00 92.56 78 LYS A CA 1
ATOM 645 C C . LYS A 1 78 ? -0.043 -4.922 14.353 1.00 92.56 78 LYS A C 1
ATOM 647 O O . LYS A 1 78 ? -0.255 -5.203 15.532 1.00 92.56 78 LYS A O 1
ATOM 652 N N . THR A 1 79 ? -0.058 -3.670 13.903 1.00 90.44 79 THR A N 1
ATOM 653 C CA . THR A 1 79 ? -0.414 -2.533 14.756 1.00 90.44 79 THR A CA 1
ATOM 654 C C . THR A 1 79 ? -1.868 -2.647 15.200 1.00 90.44 79 THR A C 1
ATOM 656 O O . THR A 1 79 ? -2.128 -2.564 16.393 1.00 90.44 79 THR A O 1
ATOM 659 N N . ILE A 1 80 ? -2.801 -2.911 14.278 1.00 87.12 80 ILE A N 1
ATOM 660 C CA . ILE A 1 80 ? -4.213 -3.139 14.624 1.00 87.12 80 ILE A CA 1
ATOM 661 C C . ILE A 1 80 ? -4.346 -4.292 15.621 1.00 87.12 80 ILE A C 1
ATOM 663 O O . ILE A 1 80 ? -4.930 -4.094 16.682 1.00 87.12 80 ILE A O 1
ATOM 667 N N . GLU A 1 81 ? -3.752 -5.453 15.333 1.00 86.00 81 GLU A N 1
ATOM 668 C CA . GLU A 1 81 ? -3.783 -6.630 16.217 1.00 86.00 81 GLU A CA 1
ATOM 669 C C . GLU A 1 81 ? -3.281 -6.329 17.634 1.00 86.00 81 GLU A C 1
ATOM 671 O O . GLU A 1 81 ? -3.750 -6.928 18.591 1.00 86.00 81 GLU A O 1
ATOM 676 N N . THR A 1 82 ? -2.347 -5.389 17.791 1.00 88.88 82 THR A N 1
ATOM 677 C CA . THR A 1 82 ? -1.820 -5.008 19.110 1.00 88.88 82 THR A CA 1
ATOM 678 C C . THR A 1 82 ? -2.836 -4.224 19.950 1.00 88.88 82 THR A C 1
ATOM 680 O O . THR A 1 82 ? -2.772 -4.255 21.178 1.00 88.88 82 THR A O 1
ATOM 683 N N . PHE A 1 83 ? -3.758 -3.502 19.310 1.00 79.75 83 PHE A N 1
ATOM 684 C CA . PHE A 1 83 ? -4.743 -2.641 19.973 1.00 79.75 83 PHE A CA 1
ATOM 685 C C . PHE A 1 83 ? -6.171 -3.213 19.962 1.00 79.75 83 PHE A C 1
ATOM 687 O O . PHE A 1 83 ? -7.096 -2.504 20.368 1.00 79.75 83 PHE A O 1
ATOM 694 N N . THR A 1 84 ? -6.354 -4.457 19.504 1.00 66.69 84 THR A N 1
ATOM 695 C CA . THR A 1 84 ? -7.649 -5.165 19.486 1.00 66.69 84 THR A CA 1
ATOM 696 C C . THR A 1 84 ? -7.640 -6.321 20.475 1.00 66.69 84 THR A C 1
ATOM 698 O O . THR A 1 84 ? -8.685 -6.528 21.130 1.00 66.69 84 THR A O 1
#

Organism: Plasmodium fragile (NCBI:txid5857)

Foldseek 3Di:
DDPQPWDKDKDKDQQVFQVRQVVVVVVCVVDVVCVVVCLFDDWDDDTRMIITIHTDSDPVSVVVSVVVVVVVVVVSVVVVVVVD

Mean predicted aligned error: 4.88 Å